Protein 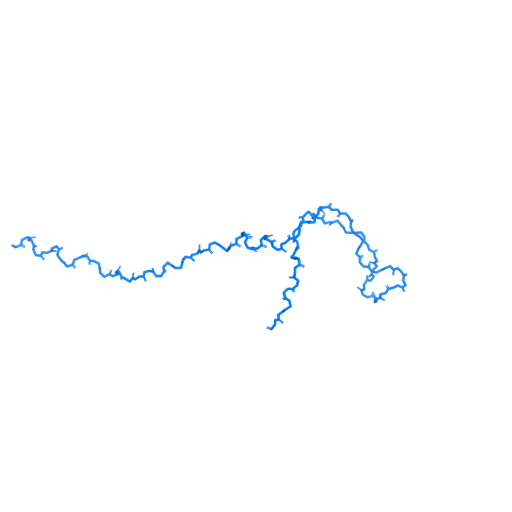AF-A0A938BE13-F1 (afdb_monomer_lite)

Structure (mmCIF, N/CA/C/O backbone):
data_AF-A0A938BE13-F1
#
_entry.id   AF-A0A938BE13-F1
#
loop_
_atom_site.group_PDB
_atom_site.id
_atom_site.type_symbol
_atom_site.label_atom_id
_atom_site.label_alt_id
_atom_site.label_comp_id
_atom_site.label_asym_id
_atom_site.label_entity_id
_atom_site.label_seq_id
_atom_site.pdbx_PDB_ins_code
_atom_site.Cartn_x
_atom_site.Cartn_y
_atom_site.Cartn_z
_atom_site.occupancy
_atom_site.B_iso_or_equiv
_atom_site.auth_seq_id
_atom_site.auth_comp_id
_atom_site.auth_asym_id
_atom_site.auth_atom_id
_atom_site.pdbx_PDB_model_num
ATOM 1 N N . PHE A 1 1 ? -6.103 -18.422 77.055 1.00 55.62 1 PHE A N 1
ATOM 2 C CA . PHE A 1 1 ? -4.960 -19.102 76.409 1.00 55.62 1 PHE A CA 1
ATOM 3 C C . PHE A 1 1 ? -5.205 -19.514 74.957 1.00 55.62 1 PHE A C 1
ATOM 5 O O . PHE A 1 1 ? -4.232 -19.600 74.229 1.00 55.62 1 PHE A O 1
ATOM 12 N N . VAL A 1 2 ? -6.453 -19.683 74.489 1.00 49.91 2 VAL A N 1
ATOM 13 C CA . VAL A 1 2 ? -6.736 -20.027 73.072 1.00 49.91 2 VAL A CA 1
ATOM 14 C C . VAL A 1 2 ? -7.117 -18.806 72.206 1.00 49.91 2 VAL A C 1
ATOM 16 O O . VAL A 1 2 ? -7.090 -18.888 70.989 1.00 49.91 2 VAL A O 1
ATOM 19 N N . SER A 1 3 ? -7.403 -17.635 72.793 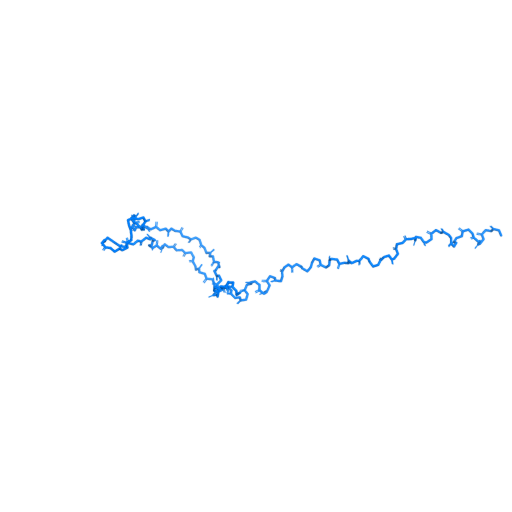1.00 54.88 3 SER A N 1
ATOM 20 C CA . SER A 1 3 ? -7.891 -16.466 72.033 1.00 54.88 3 SER A CA 1
ATOM 21 C C . SER A 1 3 ? -6.831 -15.428 71.635 1.00 54.88 3 SER A C 1
ATOM 23 O O . SER A 1 3 ? -7.181 -14.441 71.003 1.00 54.88 3 SER A O 1
ATOM 25 N N . VAL A 1 4 ? -5.552 -15.611 71.990 1.00 54.94 4 VAL A N 1
ATOM 26 C CA . VAL A 1 4 ? -4.472 -14.648 71.654 1.00 54.94 4 VAL A CA 1
ATOM 27 C C . VAL A 1 4 ? -3.634 -15.118 70.450 1.00 54.94 4 VAL A C 1
ATOM 29 O O . VAL A 1 4 ? -2.917 -14.331 69.845 1.00 54.94 4 VAL A O 1
ATOM 32 N N . LEU A 1 5 ? -3.783 -16.380 70.023 1.00 54.16 5 LEU A N 1
ATOM 33 C CA . LEU A 1 5 ? -3.014 -16.973 68.918 1.00 54.16 5 LEU A CA 1
ATOM 34 C C . LEU A 1 5 ? -3.566 -16.644 67.513 1.00 54.16 5 LEU A C 1
ATOM 36 O O . LEU A 1 5 ? -2.936 -16.978 66.519 1.00 54.16 5 LEU A O 1
ATOM 40 N N . MET A 1 6 ? -4.707 -15.957 67.406 1.00 56.50 6 MET A N 1
ATOM 41 C CA . MET A 1 6 ? -5.337 -15.632 66.112 1.00 56.50 6 MET A CA 1
ATOM 42 C C . MET A 1 6 ? -5.119 -14.191 65.630 1.00 56.50 6 MET A C 1
ATOM 44 O O . MET A 1 6 ? -5.725 -13.783 64.647 1.00 56.50 6 MET A O 1
ATOM 48 N N . ILE A 1 7 ? -4.245 -13.415 66.281 1.00 58.53 7 ILE A N 1
ATOM 49 C CA . ILE A 1 7 ? -3.959 -12.022 65.877 1.00 58.53 7 ILE A CA 1
ATOM 50 C C . ILE A 1 7 ? -2.598 -11.888 65.150 1.00 58.53 7 ILE A C 1
ATOM 52 O O . ILE A 1 7 ? -2.275 -10.826 64.638 1.00 58.53 7 ILE A O 1
ATOM 56 N N . LEU A 1 8 ? -1.811 -12.965 65.006 1.00 55.00 8 LEU A N 1
ATOM 57 C CA . LEU A 1 8 ? -0.458 -12.914 64.411 1.00 55.00 8 LEU A CA 1
ATOM 58 C C . LEU A 1 8 ? -0.310 -13.546 63.011 1.00 55.00 8 LEU A C 1
ATOM 60 O O . LEU A 1 8 ? 0.808 -13.636 62.517 1.00 55.00 8 LEU A O 1
ATOM 64 N N . LEU A 1 9 ? -1.397 -13.966 62.349 1.00 55.31 9 LEU A N 1
ATOM 65 C CA . LEU A 1 9 ? -1.329 -14.590 61.012 1.00 55.31 9 LEU A CA 1
ATOM 66 C C . LEU A 1 9 ? -2.178 -13.917 59.922 1.00 55.31 9 LEU A C 1
ATOM 68 O O . LEU A 1 9 ? -2.270 -14.452 58.819 1.00 55.31 9 LEU A O 1
ATOM 72 N N . VAL A 1 10 ? -2.744 -12.728 60.152 1.00 62.91 10 VAL A N 1
ATOM 73 C CA . VAL A 1 10 ? -3.284 -11.931 59.034 1.00 62.91 10 VAL A CA 1
ATOM 74 C C . VAL A 1 10 ? -2.140 -11.123 58.428 1.00 62.91 10 VAL A C 1
ATOM 76 O O . VAL A 1 10 ? -1.861 -9.997 58.820 1.00 62.91 10 VAL A O 1
ATOM 79 N N . ALA A 1 11 ? -1.430 -11.836 57.555 1.00 55.62 11 ALA A N 1
ATOM 80 C CA . ALA A 1 11 ? -0.628 -11.407 56.420 1.00 55.62 11 ALA A CA 1
ATOM 81 C C . ALA A 1 11 ? -0.117 -9.953 56.406 1.00 55.62 11 ALA A C 1
ATOM 83 O O . ALA A 1 11 ? -0.846 -8.992 56.168 1.00 55.62 11 ALA A O 1
ATOM 84 N N . CYS A 1 12 ? 1.209 -9.834 56.483 1.00 54.50 12 CYS A N 1
A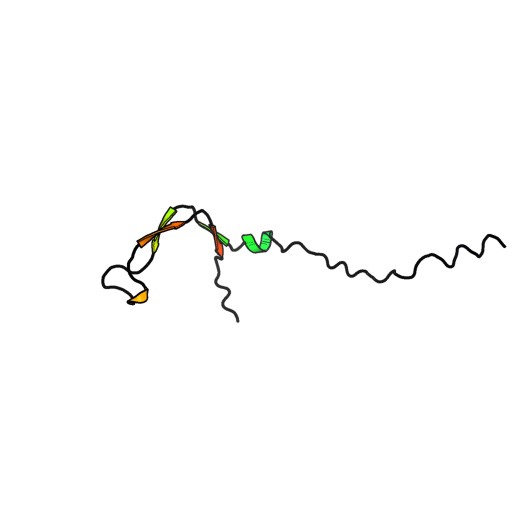TOM 85 C CA . CYS A 1 12 ? 1.944 -8.876 55.668 1.00 54.50 12 CYS A CA 1
ATOM 86 C C . CYS A 1 12 ? 1.435 -8.918 54.212 1.00 54.50 12 CYS A C 1
ATOM 88 O O . CYS A 1 12 ? 1.158 -10.005 53.704 1.00 54.50 12 CYS A O 1
ATOM 90 N N . SER A 1 13 ? 1.407 -7.751 53.561 1.00 55.97 13 SER A N 1
ATOM 91 C CA . SER A 1 13 ? 0.966 -7.491 52.176 1.00 55.97 13 SER A CA 1
ATOM 92 C C . SER A 1 13 ? -0.484 -7.024 52.019 1.00 55.97 13 SER A C 1
ATOM 94 O O . SER A 1 13 ? -1.249 -7.601 51.262 1.00 55.97 13 SER A O 1
ATOM 96 N N . ASN A 1 14 ? -0.813 -5.882 52.621 1.00 60.53 14 ASN A N 1
ATOM 97 C CA . ASN A 1 14 ? -1.568 -4.880 51.866 1.00 60.53 14 ASN A CA 1
ATOM 98 C C . ASN A 1 14 ? -0.578 -3.808 51.402 1.00 60.53 14 ASN A C 1
ATOM 100 O O . ASN A 1 14 ? -0.685 -2.636 51.755 1.00 60.53 14 ASN A O 1
ATOM 104 N N . SER A 1 15 ? 0.434 -4.225 50.636 1.00 62.31 15 SER A N 1
ATOM 105 C CA . SER A 1 15 ? 0.939 -3.309 49.621 1.00 62.31 15 SER A CA 1
ATOM 106 C C . SER A 1 15 ? -0.258 -3.024 48.715 1.00 62.31 15 SER A C 1
ATOM 108 O O . SER A 1 15 ? -0.967 -3.981 48.386 1.00 62.31 15 SER A O 1
ATOM 110 N N . PRO A 1 16 ? -0.527 -1.775 48.304 1.00 51.31 16 PRO A N 1
ATOM 111 C CA . PRO A 1 16 ? -1.236 -1.606 47.055 1.00 51.31 16 PRO A CA 1
ATOM 112 C C . PRO A 1 16 ? -0.420 -2.410 46.043 1.00 51.31 16 PRO A C 1
ATOM 114 O O . PRO A 1 16 ? 0.725 -2.080 45.739 1.00 51.31 16 PRO A O 1
ATOM 117 N N . VAL A 1 17 ? -0.969 -3.547 45.612 1.00 49.03 17 VAL A N 1
ATOM 118 C CA . VAL A 1 17 ? -0.705 -3.999 44.261 1.00 49.03 17 VAL A CA 1
ATOM 119 C C . VAL A 1 17 ? -1.130 -2.777 43.474 1.00 49.03 17 VAL A C 1
ATOM 121 O O . VAL A 1 17 ? -2.308 -2.417 43.473 1.00 49.03 17 VAL A O 1
ATOM 124 N N . GLU A 1 18 ? -0.148 -2.038 42.961 1.00 53.94 18 GLU A N 1
ATOM 125 C CA . GLU A 1 18 ? -0.376 -1.313 41.733 1.00 53.94 18 GLU A CA 1
ATOM 126 C C . GLU A 1 18 ? -0.919 -2.399 40.818 1.00 53.94 18 GLU A C 1
ATOM 128 O O . GLU A 1 18 ? -0.187 -3.253 40.315 1.00 53.94 18 GLU A O 1
ATOM 133 N N . GLU A 1 19 ? -2.249 -2.464 40.756 1.00 45.81 19 GLU A N 1
ATOM 134 C CA . GLU A 1 19 ? -2.922 -2.905 39.570 1.00 45.81 19 GLU A CA 1
ATOM 135 C C . GLU A 1 19 ? -2.306 -1.997 38.515 1.00 45.81 19 GLU A C 1
ATOM 137 O O . GLU A 1 19 ? -2.727 -0.855 38.305 1.00 45.81 19 GLU A O 1
ATOM 142 N N . ASP A 1 20 ? -1.224 -2.494 37.909 1.00 49.06 20 ASP A N 1
ATOM 143 C CA . ASP A 1 20 ? -1.017 -2.356 36.488 1.00 49.06 20 ASP A CA 1
ATOM 144 C C . ASP A 1 20 ? -2.335 -2.840 35.907 1.00 49.06 20 ASP A C 1
ATOM 146 O O . ASP A 1 20 ? -2.566 -4.022 35.647 1.00 49.06 20 ASP A O 1
ATOM 150 N N . ASN A 1 21 ? -3.273 -1.897 35.890 1.00 57.47 21 ASN A N 1
ATOM 151 C CA . ASN A 1 21 ? -4.410 -1.899 35.037 1.00 57.47 21 ASN A CA 1
ATOM 152 C C . ASN A 1 21 ? -3.737 -2.061 33.692 1.00 57.47 21 ASN A C 1
ATOM 154 O O . ASN A 1 21 ? -3.253 -1.095 33.106 1.00 57.47 21 ASN A O 1
ATOM 158 N N . GLN A 1 22 ? -3.647 -3.308 33.240 1.00 56.69 22 GLN A N 1
ATOM 159 C CA . GLN A 1 22 ? -3.532 -3.625 31.838 1.00 56.69 22 GLN A CA 1
ATOM 160 C C . GLN A 1 22 ? -4.848 -3.143 31.251 1.00 56.69 22 GLN A C 1
ATOM 162 O O . GLN A 1 22 ? -5.779 -3.901 30.988 1.00 56.69 22 GLN A O 1
ATOM 167 N N . GLU A 1 23 ? -4.933 -1.820 31.160 1.00 60.41 23 GLU A N 1
ATOM 168 C CA . GLU A 1 23 ? -5.843 -1.075 30.347 1.00 60.41 23 GLU A CA 1
ATOM 169 C C . GLU A 1 23 ? -5.496 -1.591 28.965 1.00 60.41 23 GLU A C 1
ATOM 171 O O . GLU A 1 23 ? -4.455 -1.257 28.391 1.00 60.41 23 GLU A O 1
ATOM 176 N N . ALA A 1 24 ? -6.292 -2.574 28.528 1.00 63.59 24 ALA A N 1
ATOM 177 C CA . ALA A 1 24 ? -6.226 -3.110 27.188 1.00 63.59 24 ALA A CA 1
ATOM 178 C C . ALA A 1 24 ? -6.031 -1.900 26.277 1.00 63.59 24 ALA A C 1
ATOM 180 O O . ALA A 1 24 ? -6.781 -0.930 26.446 1.00 63.59 24 ALA A O 1
ATOM 181 N N . PRO A 1 25 ? -4.990 -1.899 25.419 1.00 59.81 25 PRO A N 1
ATOM 182 C CA . PRO A 1 25 ? -4.663 -0.731 24.621 1.00 59.81 25 PRO A CA 1
ATOM 183 C C . PRO A 1 25 ? -5.963 -0.252 24.007 1.00 59.81 25 PRO A C 1
ATOM 185 O O . PRO A 1 25 ? -6.651 -1.067 23.394 1.00 59.81 25 PRO A O 1
ATOM 188 N N . ASP A 1 26 ? -6.319 1.001 24.293 1.00 69.44 26 ASP A N 1
ATOM 189 C CA . ASP A 1 26 ? -7.586 1.627 23.931 1.00 69.44 26 ASP A CA 1
ATOM 190 C C . ASP A 1 26 ? -7.803 1.460 22.421 1.00 69.44 26 ASP A C 1
ATOM 192 O O . ASP A 1 26 ? -7.345 2.246 21.586 1.00 69.44 26 ASP A O 1
ATOM 196 N N . LEU A 1 27 ? -8.420 0.329 22.076 1.00 69.69 27 LEU A N 1
ATOM 197 C CA . LEU A 1 27 ? -8.583 -0.148 20.710 1.00 69.69 27 LEU A CA 1
ATOM 198 C C . LEU A 1 27 ? -9.543 0.788 19.978 1.00 69.69 27 LEU A C 1
ATOM 200 O O . LEU A 1 27 ? -9.455 0.965 18.764 1.00 69.69 27 LEU A O 1
ATOM 204 N N . GLU A 1 28 ? -10.414 1.437 20.752 1.00 72.06 28 GLU A N 1
ATOM 205 C CA . GLU A 1 28 ? -11.309 2.486 20.306 1.00 72.06 28 GLU A CA 1
ATOM 206 C C . GLU A 1 28 ? -10.517 3.697 19.803 1.00 72.06 28 GLU A C 1
ATOM 208 O O . GLU A 1 28 ? -10.764 4.196 18.702 1.00 72.06 28 GLU A O 1
ATOM 213 N N . LYS A 1 29 ? -9.501 4.133 20.550 1.00 69.00 29 LYS A N 1
ATOM 214 C CA . LYS A 1 29 ? -8.635 5.249 20.153 1.00 69.00 29 LYS A CA 1
ATOM 215 C C . LYS A 1 29 ? -7.713 4.923 18.985 1.00 69.00 29 LYS A C 1
ATOM 217 O O . LYS A 1 29 ? -7.419 5.828 18.206 1.00 69.00 29 LYS A O 1
ATOM 222 N N . LEU A 1 30 ? -7.276 3.673 18.833 1.00 69.62 30 LEU A N 1
ATOM 223 C CA . LEU A 1 30 ? -6.456 3.270 17.685 1.00 69.62 30 LEU A CA 1
ATOM 224 C C . LEU A 1 30 ? -7.262 3.232 16.381 1.00 69.62 30 LEU A C 1
ATOM 226 O O . LEU A 1 30 ? -6.763 3.682 15.355 1.00 69.62 30 LEU A O 1
ATOM 230 N N . LEU A 1 31 ? -8.509 2.759 16.409 1.00 72.31 31 LEU A N 1
ATOM 231 C CA . LEU A 1 31 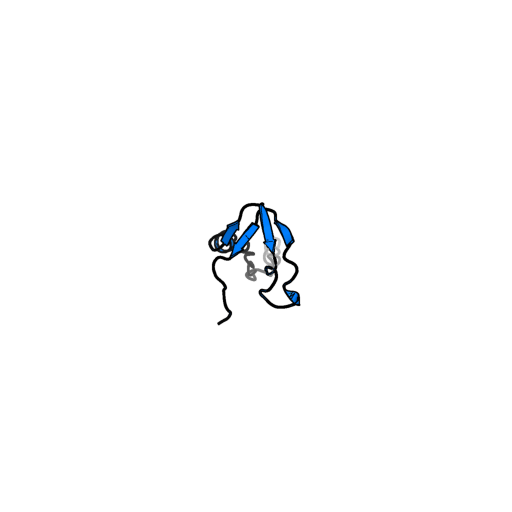? -9.341 2.677 15.202 1.00 72.31 31 LEU A CA 1
ATOM 232 C C . LEU A 1 31 ? -9.975 4.016 14.804 1.00 72.31 31 LEU A C 1
ATOM 234 O O . LEU A 1 31 ? -10.277 4.224 13.629 1.00 72.31 31 LEU A O 1
ATOM 238 N N . LYS A 1 32 ? -10.163 4.938 15.756 1.00 79.94 32 LYS A N 1
ATOM 239 C CA . LYS A 1 32 ? -10.812 6.241 15.526 1.00 79.94 32 LYS A CA 1
ATOM 240 C C . LYS A 1 32 ? -10.204 7.025 14.358 1.00 79.94 32 LYS A C 1
ATOM 242 O O . LYS A 1 32 ? -10.929 7.625 13.555 1.00 79.94 32 LYS A O 1
ATOM 247 N N . ASP A 1 33 ? -8.883 6.976 14.240 1.00 85.44 33 ASP A N 1
ATOM 248 C CA . ASP A 1 33 ? -8.137 7.760 13.260 1.00 85.44 33 ASP A CA 1
ATOM 249 C C . ASP A 1 33 ? -7.657 6.931 12.057 1.00 85.44 33 ASP A C 1
ATOM 251 O O . ASP A 1 33 ? -6.949 7.460 11.211 1.00 85.44 33 ASP A O 1
ATOM 255 N N . MET A 1 34 ? -8.110 5.684 11.889 1.00 90.12 34 MET A N 1
ATOM 256 C CA . MET A 1 34 ? -7.790 4.868 10.710 1.00 90.12 34 MET A CA 1
ATOM 257 C C . MET A 1 34 ? -8.850 4.985 9.595 1.00 90.12 34 MET A C 1
ATOM 259 O O . MET A 1 34 ? -10.022 5.291 9.838 1.00 90.12 34 MET A O 1
ATOM 263 N N . VAL A 1 35 ? -8.437 4.771 8.343 1.00 91.81 35 VAL A N 1
ATOM 264 C CA . VAL A 1 35 ? -9.281 4.647 7.142 1.00 91.81 35 VAL A CA 1
ATOM 265 C C . VAL A 1 35 ? -9.309 3.194 6.707 1.00 91.81 35 VAL A C 1
ATOM 267 O O . VAL A 1 35 ? -8.253 2.589 6.564 1.00 91.81 35 VAL A O 1
ATOM 270 N N . PHE A 1 36 ? -10.502 2.672 6.436 1.00 93.75 36 PHE A N 1
ATOM 271 C CA . PHE A 1 36 ? -10.683 1.385 5.773 1.00 93.75 36 PHE A CA 1
ATOM 272 C C . PHE A 1 36 ? -10.461 1.514 4.262 1.00 93.75 36 PHE A C 1
ATOM 274 O O . PHE A 1 36 ? -11.103 2.346 3.613 1.00 93.75 36 PHE A O 1
ATOM 281 N N . ILE A 1 37 ? -9.596 0.671 3.708 1.00 95.38 37 ILE A N 1
ATOM 282 C CA . ILE A 1 37 ? -9.339 0.544 2.275 1.00 95.38 37 ILE A CA 1
ATOM 283 C C . ILE A 1 37 ? -9.774 -0.864 1.842 1.00 95.38 37 ILE A C 1
ATOM 285 O O . ILE A 1 37 ? -9.299 -1.842 2.423 1.00 9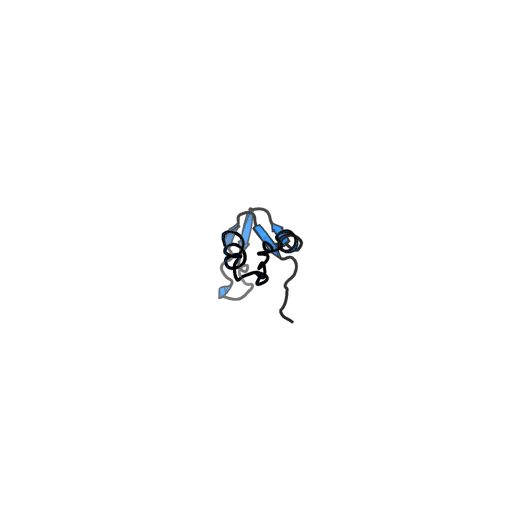5.38 37 ILE A O 1
ATOM 289 N N . PRO A 1 38 ? -10.689 -0.993 0.861 1.00 97.25 38 PRO A N 1
ATOM 290 C CA . PRO A 1 38 ? -11.164 -2.296 0.414 1.00 97.25 38 PRO A CA 1
ATOM 291 C C . PRO A 1 38 ? -10.086 -3.048 -0.372 1.00 97.25 38 PRO A C 1
ATOM 293 O O . PRO A 1 38 ? -9.227 -2.434 -1.006 1.00 97.25 38 PRO A O 1
ATOM 296 N N . ALA A 1 39 ? -10.198 -4.378 -0.377 1.00 97.81 39 ALA A N 1
ATOM 297 C CA . ALA A 1 39 ? -9.348 -5.244 -1.181 1.00 97.81 39 ALA A CA 1
ATOM 298 C C . ALA A 1 39 ? -9.458 -4.915 -2.678 1.00 97.81 39 ALA A C 1
ATOM 300 O O . ALA A 1 39 ? -10.543 -4.597 -3.184 1.00 97.81 39 ALA A O 1
ATOM 301 N N . GLY A 1 40 ? -8.343 -5.022 -3.394 1.00 97.62 40 GLY A N 1
ATOM 302 C CA . GLY A 1 40 ? -8.306 -4.721 -4.817 1.00 97.62 40 GLY A CA 1
ATOM 303 C C . GLY A 1 40 ? -6.918 -4.786 -5.436 1.00 97.62 40 GLY A C 1
ATOM 304 O O . GLY A 1 40 ? -5.917 -5.068 -4.778 1.00 97.62 40 GLY A O 1
ATOM 305 N N . GLU A 1 41 ? -6.886 -4.511 -6.735 1.00 97.75 41 GLU A N 1
ATOM 306 C CA . GLU A 1 41 ? -5.666 -4.425 -7.528 1.00 97.75 41 GLU A CA 1
ATOM 307 C C . GLU A 1 41 ? -5.238 -2.965 -7.689 1.00 97.75 41 GLU A C 1
ATOM 309 O O . GLU A 1 41 ? -6.038 -2.100 -8.057 1.00 97.75 41 GLU A O 1
ATOM 314 N N . PHE A 1 42 ? -3.958 -2.700 -7.447 1.00 95.50 42 PHE A N 1
ATOM 315 C CA . PHE A 1 42 ? -3.357 -1.376 -7.550 1.00 95.50 42 PHE A CA 1
ATOM 316 C C . PHE A 1 42 ? -2.111 -1.435 -8.429 1.00 95.50 42 PHE A C 1
ATOM 318 O O . PHE A 1 42 ? -1.364 -2.411 -8.403 1.00 95.50 42 PHE A O 1
ATOM 325 N N . LEU A 1 43 ? -1.868 -0.375 -9.199 1.00 96.50 43 LEU A N 1
ATOM 326 C CA . LEU A 1 43 ? -0.604 -0.197 -9.910 1.00 96.50 43 LEU A CA 1
ATOM 327 C C . LEU A 1 43 ? 0.411 0.421 -8.949 1.00 96.50 43 LEU A C 1
ATOM 329 O O . LEU A 1 43 ? 0.209 1.536 -8.468 1.00 96.50 43 LEU A O 1
ATOM 333 N N . MET A 1 44 ? 1.487 -0.309 -8.670 1.00 96.00 44 MET A N 1
ATOM 334 C CA . MET A 1 44 ? 2.608 0.151 -7.854 1.00 96.00 44 MET A CA 1
ATOM 335 C C . MET A 1 44 ? 3.830 0.390 -8.741 1.00 96.00 44 MET A C 1
ATOM 337 O O . MET A 1 44 ? 4.056 -0.357 -9.690 1.00 96.00 44 MET A O 1
ATOM 341 N N . GLY A 1 45 ? 4.611 1.421 -8.418 1.00 95.88 45 GLY A N 1
ATOM 342 C CA . GLY A 1 45 ? 5.769 1.850 -9.203 1.00 95.88 45 GLY A CA 1
ATOM 343 C C . GLY A 1 45 ? 5.429 2.913 -10.252 1.00 95.88 45 GLY A C 1
ATOM 344 O O . GLY A 1 45 ? 4.257 3.234 -10.492 1.00 95.88 45 GLY A O 1
ATOM 345 N N . SER A 1 46 ? 6.472 3.471 -10.861 1.00 95.69 46 SER A N 1
ATOM 346 C CA . SER A 1 46 ? 6.366 4.634 -11.750 1.00 95.69 46 SER A CA 1
ATOM 347 C C . SER A 1 46 ? 6.149 4.229 -13.223 1.00 95.69 46 SER A C 1
ATOM 349 O O . SER A 1 46 ? 6.743 3.239 -13.672 1.00 95.69 46 SER A O 1
ATOM 351 N N . PRO A 1 47 ? 5.300 4.956 -13.987 1.00 94.06 47 PRO A N 1
ATOM 352 C CA . PRO A 1 47 ? 5.089 4.719 -15.420 1.00 94.06 47 PRO A CA 1
ATOM 353 C C . PRO A 1 47 ? 6.370 4.883 -16.238 1.00 94.06 47 PRO A C 1
ATOM 355 O O . PRO A 1 47 ? 7.260 5.635 -15.854 1.00 94.06 47 PRO A O 1
ATOM 358 N N . ASP A 1 48 ? 6.442 4.244 -17.405 1.00 91.25 48 ASP A N 1
ATOM 359 C CA . ASP A 1 48 ? 7.622 4.328 -18.270 1.00 91.25 48 ASP A CA 1
ATOM 360 C C . ASP A 1 48 ? 8.002 5.784 -18.600 1.00 91.25 48 ASP A C 1
ATOM 362 O O . ASP A 1 48 ? 7.225 6.533 -19.193 1.00 91.25 48 ASP A O 1
ATOM 366 N N . GLY A 1 49 ? 9.236 6.166 -18.256 1.00 91.62 49 GLY A N 1
ATOM 367 C CA . GLY A 1 49 ? 9.778 7.505 -18.509 1.00 91.62 49 GLY A CA 1
ATOM 368 C C . GLY A 1 49 ? 9.568 8.524 -17.383 1.00 91.62 49 GLY A C 1
ATOM 369 O O . GLY A 1 49 ? 10.023 9.660 -17.524 1.00 91.62 49 GLY A O 1
ATOM 370 N N . GLU A 1 50 ? 8.940 8.133 -16.273 1.00 94.38 50 GLU A N 1
ATOM 371 C CA . GLU A 1 50 ? 8.756 8.957 -15.073 1.00 94.38 50 GLU A CA 1
ATOM 372 C C . GLU A 1 50 ? 9.367 8.275 -13.841 1.00 94.38 50 GLU A C 1
ATOM 374 O O . GLU A 1 50 ? 9.285 7.065 -13.711 1.00 94.38 50 GLU A O 1
ATOM 379 N N . GLY A 1 51 ? 9.927 9.035 -12.897 1.00 93.00 51 GLY A N 1
ATOM 380 C CA . GLY A 1 51 ? 10.455 8.474 -11.646 1.00 93.00 51 GLY A CA 1
ATOM 381 C C . GLY A 1 51 ? 11.924 8.046 -11.693 1.00 93.00 51 GLY A C 1
ATOM 382 O O . GLY A 1 51 ? 12.655 8.314 -12.653 1.00 93.00 51 GLY A O 1
ATOM 383 N N . ALA A 1 52 ? 12.388 7.457 -10.593 1.00 94.38 52 ALA A N 1
ATOM 384 C CA . ALA A 1 52 ? 13.757 6.963 -10.457 1.00 94.38 52 ALA A CA 1
ATOM 385 C C . ALA A 1 52 ? 13.889 5.508 -10.942 1.00 94.38 52 ALA A C 1
ATOM 387 O O . ALA A 1 52 ? 12.920 4.758 -11.001 1.00 94.38 52 ALA A O 1
ATOM 388 N N . PHE A 1 53 ? 15.114 5.083 -11.280 1.00 91.56 53 PHE A N 1
ATOM 389 C CA . PHE A 1 53 ? 15.364 3.741 -11.828 1.00 91.56 53 PHE A CA 1
ATOM 390 C C . PHE A 1 53 ? 14.906 2.603 -10.895 1.00 91.56 53 PHE A C 1
ATOM 392 O O . PHE A 1 53 ? 14.542 1.532 -11.373 1.00 91.56 53 PHE A O 1
ATOM 399 N N . ASP A 1 54 ? 14.913 2.832 -9.582 1.00 93.38 54 ASP A N 1
ATOM 400 C CA . ASP A 1 54 ? 14.490 1.886 -8.545 1.00 93.38 54 ASP A CA 1
ATOM 401 C C . ASP A 1 54 ? 12.979 1.905 -8.249 1.00 93.38 54 ASP A C 1
ATOM 403 O O . ASP A 1 54 ? 12.500 1.057 -7.498 1.00 93.38 54 ASP A O 1
ATOM 407 N N . GLU A 1 55 ? 12.216 2.813 -8.863 1.00 96.56 55 GLU A N 1
ATOM 408 C CA . GLU A 1 55 ? 10.747 2.851 -8.785 1.00 96.56 55 GLU A CA 1
ATOM 409 C C . GLU A 1 55 ? 10.068 2.030 -9.895 1.00 96.56 55 GLU A C 1
ATOM 411 O O . GLU A 1 55 ? 8.843 1.882 -9.910 1.00 96.56 55 GLU A O 1
ATOM 416 N N . HIS A 1 56 ? 10.853 1.508 -10.838 1.00 93.88 56 HIS A N 1
ATOM 417 C CA . HIS A 1 56 ? 10.394 0.716 -11.973 1.00 93.88 56 HIS A CA 1
ATOM 418 C C . HIS A 1 56 ? 10.617 -0.792 -11.765 1.00 93.88 56 HIS A C 1
ATOM 420 O O . HIS A 1 56 ? 11.526 -1.195 -11.035 1.00 93.88 56 HIS A O 1
ATOM 426 N N . PRO A 1 57 ? 9.878 -1.650 -12.494 1.00 94.25 57 PRO A N 1
ATOM 427 C CA . PRO A 1 57 ? 8.775 -1.325 -13.403 1.00 94.25 57 PRO A CA 1
ATOM 428 C C . PRO A 1 57 ? 7.455 -1.120 -12.657 1.00 94.25 57 PRO A C 1
ATOM 430 O O . PRO A 1 57 ? 7.263 -1.647 -11.563 1.00 94.25 57 PRO A O 1
ATOM 433 N N . GLN A 1 58 ? 6.506 -0.430 -13.288 1.00 97.31 58 GLN A N 1
ATOM 434 C CA . GLN A 1 58 ? 5.137 -0.420 -12.792 1.00 97.31 58 GLN A CA 1
ATOM 435 C C . GLN A 1 58 ? 4.520 -1.822 -12.909 1.00 97.31 58 GLN A C 1
ATOM 437 O O . GLN A 1 58 ? 4.564 -2.445 -13.973 1.00 97.31 58 GLN A O 1
ATOM 442 N N . HIS A 1 59 ? 3.930 -2.326 -11.827 1.00 95.12 59 HIS A N 1
ATOM 443 C CA . HIS A 1 59 ? 3.297 -3.642 -11.803 1.00 95.12 59 HIS A CA 1
ATOM 444 C C . HIS A 1 59 ? 2.015 -3.654 -10.964 1.00 95.12 59 HIS A C 1
ATOM 446 O O . HIS A 1 59 ? 1.821 -2.842 -10.061 1.00 95.12 59 HIS A O 1
ATOM 452 N N . VAL A 1 60 ? 1.125 -4.600 -11.270 1.00 97.06 60 VAL A N 1
ATOM 453 C CA . VAL A 1 60 ? -0.124 -4.800 -10.526 1.00 97.06 60 VAL A CA 1
ATOM 454 C C . VAL A 1 60 ? 0.176 -5.528 -9.214 1.00 97.06 60 VAL A C 1
ATOM 456 O O . VAL A 1 60 ? 0.884 -6.537 -9.209 1.00 97.06 60 VAL A O 1
ATOM 459 N N . VAL A 1 61 ? -0.361 -5.023 -8.106 1.00 96.88 61 VAL A N 1
ATOM 460 C CA . VAL A 1 61 ? -0.316 -5.643 -6.778 1.00 96.88 61 VAL A CA 1
ATOM 461 C C . VAL A 1 61 ? -1.740 -5.829 -6.288 1.00 96.88 61 VAL A C 1
ATOM 463 O O . VAL A 1 61 ? -2.530 -4.889 -6.301 1.00 96.88 61 VAL A O 1
ATOM 466 N N . TYR A 1 62 ? -2.055 -7.037 -5.837 1.00 97.50 62 TYR A N 1
ATOM 467 C CA . TYR A 1 62 ? -3.293 -7.310 -5.124 1.00 97.50 62 TYR A CA 1
ATOM 468 C C . TYR A 1 62 ? -3.066 -7.118 -3.623 1.00 97.50 62 TYR A C 1
ATOM 470 O O . TYR A 1 62 ? -2.114 -7.672 -3.067 1.00 97.50 62 TYR A O 1
ATOM 478 N N . LEU A 1 63 ? -3.932 -6.337 -2.984 1.00 97.06 63 LEU A N 1
ATOM 479 C CA . LEU A 1 63 ? -3.951 -6.142 -1.538 1.00 97.06 63 LEU A CA 1
ATOM 480 C C . LEU A 1 63 ? -5.315 -6.565 -0.993 1.00 97.06 63 LEU A C 1
ATOM 482 O O . LEU A 1 63 ? -6.346 -6.246 -1.586 1.00 97.06 63 LEU A O 1
ATOM 486 N N . ASP A 1 64 ? -5.303 -7.262 0.142 1.00 97.25 64 ASP A N 1
ATOM 487 C CA . ASP A 1 64 ? -6.505 -7.533 0.932 1.00 97.25 64 ASP A CA 1
ATOM 488 C C . ASP A 1 64 ? -7.010 -6.255 1.617 1.00 97.25 64 ASP A C 1
ATOM 490 O O . ASP A 1 64 ? -6.394 -5.195 1.510 1.00 97.25 64 ASP A O 1
ATOM 494 N N . ASP A 1 65 ? -8.149 -6.326 2.299 1.00 96.94 65 ASP A N 1
ATOM 495 C CA . ASP A 1 65 ? -8.712 -5.180 2.996 1.00 96.94 65 ASP A CA 1
ATOM 496 C C . ASP A 1 65 ? -7.867 -4.799 4.218 1.00 96.94 65 ASP A C 1
ATOM 498 O O . ASP A 1 65 ? -7.471 -5.633 5.034 1.00 96.94 65 ASP A O 1
ATOM 502 N N . PHE A 1 66 ? -7.561 -3.509 4.347 1.00 93.75 66 PHE A N 1
ATOM 503 C CA . PHE A 1 66 ? -6.687 -3.026 5.411 1.00 93.75 66 PHE A CA 1
ATOM 504 C C . PHE A 1 66 ? -7.115 -1.663 5.937 1.00 93.75 66 PHE A C 1
ATOM 506 O O . PHE A 1 66 ? -7.879 -0.922 5.317 1.00 93.75 66 PHE A O 1
ATOM 513 N N . TYR A 1 67 ? -6.594 -1.334 7.116 1.00 92.75 67 TYR A N 1
ATOM 514 C CA . TYR A 1 67 ? -6.750 -0.030 7.736 1.00 92.75 67 TYR A CA 1
ATOM 515 C C . TYR A 1 67 ? -5.424 0.725 7.678 1.00 92.75 67 TYR A C 1
ATOM 517 O O . TYR A 1 67 ?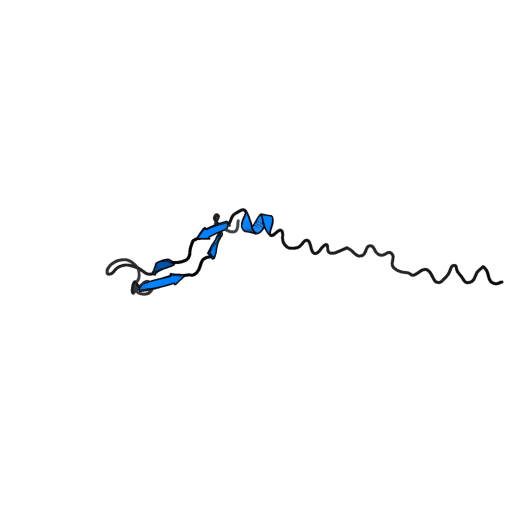 -4.379 0.168 8.013 1.00 92.75 67 TYR A O 1
ATOM 525 N N . ILE A 1 68 ? -5.459 1.993 7.273 1.00 90.94 68 ILE A N 1
ATOM 526 C CA . ILE A 1 68 ? -4.296 2.889 7.298 1.00 90.94 68 ILE A CA 1
ATOM 527 C C . ILE A 1 68 ? -4.597 4.115 8.153 1.00 90.94 68 ILE A C 1
ATOM 529 O O . ILE A 1 68 ? -5.710 4.633 8.125 1.00 90.94 68 ILE A O 1
ATOM 533 N N . ASP A 1 69 ? -3.626 4.581 8.935 1.00 88.81 69 ASP A N 1
ATOM 534 C CA . ASP A 1 69 ? -3.790 5.793 9.739 1.00 88.81 69 ASP A CA 1
ATOM 535 C C . ASP A 1 69 ? -4.028 7.019 8.837 1.00 88.81 69 ASP A C 1
ATOM 537 O O . ASP A 1 69 ? -3.327 7.224 7.842 1.00 88.81 69 ASP A O 1
ATOM 541 N N . LYS A 1 70 ? -5.023 7.843 9.182 1.00 85.94 70 LYS A N 1
ATOM 542 C CA . LYS A 1 70 ? -5.359 9.080 8.457 1.00 85.94 70 LYS A CA 1
ATOM 543 C C . LYS A 1 70 ? -4.249 10.110 8.568 1.00 85.94 70 LYS A C 1
ATOM 545 O O . LYS A 1 70 ? -4.053 10.904 7.650 1.00 85.94 70 LYS A O 1
ATOM 550 N N . SER A 1 71 ? -3.603 10.175 9.728 1.00 80.69 71 SER A N 1
ATOM 551 C CA . SER A 1 71 ? -2.743 11.298 10.078 1.00 80.69 71 SER A CA 1
ATOM 552 C C . SER A 1 71 ? -1.330 10.814 10.322 1.00 80.69 71 SER A C 1
ATOM 554 O O . SER A 1 71 ? -1.051 10.200 11.340 1.00 80.69 71 SER A O 1
ATOM 556 N N . CYS A 1 72 ? -0.402 11.179 9.438 1.00 61.81 72 CYS A N 1
ATOM 557 C CA . CYS A 1 72 ? 1.017 11.023 9.727 1.00 61.81 72 CYS A CA 1
ATOM 558 C C . CYS A 1 72 ? 1.346 11.794 11.014 1.00 61.81 72 CYS A C 1
ATOM 560 O O . CYS A 1 72 ? 1.393 13.030 11.028 1.00 61.81 72 CYS A O 1
ATOM 562 N N . LYS A 1 73 ? 1.564 11.070 12.113 1.00 69.62 73 LYS A N 1
ATOM 563 C CA . LYS A 1 73 ? 2.133 11.622 13.342 1.00 69.62 73 LYS A CA 1
ATOM 564 C C . LYS A 1 73 ? 3.618 11.828 13.083 1.00 69.62 73 LYS A C 1
ATOM 566 O O . LYS A 1 73 ? 4.454 11.054 13.534 1.00 69.62 73 LYS A O 1
ATOM 571 N N . CYS A 1 74 ? 3.941 12.856 12.305 1.00 62.00 74 CYS A N 1
ATOM 572 C CA . CYS A 1 74 ? 5.311 13.323 12.206 1.00 62.00 74 CYS A CA 1
ATOM 573 C C . CYS A 1 74 ? 5.771 13.640 13.636 1.00 62.00 74 CYS A C 1
ATOM 575 O O . CYS A 1 74 ? 5.151 14.469 14.310 1.00 62.00 74 CYS A O 1
ATOM 577 N N . CYS A 1 75 ? 6.769 12.900 14.126 1.00 56.72 75 CYS A N 1
ATOM 578 C CA . CYS A 1 75 ? 7.344 13.101 15.449 1.00 56.72 75 CYS A CA 1
ATOM 579 C C . CYS A 1 75 ? 7.720 14.577 15.602 1.00 56.72 75 CYS A C 1
ATOM 581 O O . CYS A 1 75 ? 8.480 15.112 14.795 1.00 56.72 75 CYS A O 1
ATOM 583 N N . ARG A 1 76 ? 7.145 15.226 16.614 1.00 49.41 76 ARG A N 1
ATOM 584 C CA . ARG A 1 76 ? 7.516 16.578 17.017 1.00 49.41 76 ARG A CA 1
ATOM 585 C C . ARG A 1 76 ? 8.683 16.528 17.985 1.00 49.41 76 ARG A C 1
ATOM 587 O O . ARG A 1 76 ? 8.651 15.636 18.860 1.00 49.41 76 ARG A O 1
#

Foldseek 3Di:
DPPPVPPPPPDDDPPPPPPPVVPPPPVVVVQVQKDKDAWDKDWFFDDPPDDDPVRDDTDIDTDHIDIDGNDPPPPD

Radius of gyration: 29.36 Å; chains: 1; bounding box: 27×37×95 Å

Sequence (76 aa):
FVSVLMILLVACSNSPVEEDNQEAPDLEKLLKDMVFIPAGEFLMGSPDGEGAFDEHPQHVVYLDDFYIDKSCKCCR

Secondary structure (DSSP, 8-state):
--SSTTSS-S-S--------------HHHHHHTEEEE--EEEEESPPTTSS-GGGPSPEEEEE--EEEESS-----

pLDDT: mean 77.08, std 18.3, range [45.81, 97.81]